Protein AF-A0A011VVA7-F1 (afdb_monomer_lite)

Radius of gyration: 18.55 Å; ch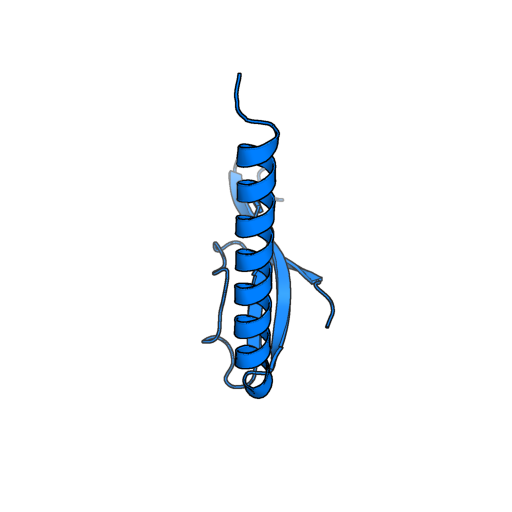ains: 1; bounding box: 47×20×55 Å

Sequence (88 aa):
MTWYKSSSMTKPKTIDDTISKKWVYVRRNIVEYEQGNEFNSDIKEKFYSFEEIKIPKDVYSIFEFEKSNSDRLNDIEETIVEMLYGGE

Foldseek 3Di:
DDWDKDKDLDQDDQWAPPVDPFKIKGKDPWDWDWDADPVGNVDTGIMIMIIIDIDTPVCVVVVVVVVVVVVVVVVVVVVVCCVVPVDD

Structure (mmCIF, N/CA/C/O backbone):
data_AF-A0A011VVA7-F1
#
_entry.id   AF-A0A011VVA7-F1
#
loop_
_atom_site.group_PDB
_atom_site.id
_atom_site.type_symbol
_atom_site.label_atom_id
_atom_site.label_alt_id
_atom_site.label_comp_id
_atom_site.label_asym_id
_atom_site.label_entity_id
_atom_site.label_seq_id
_atom_site.pdbx_PDB_ins_code
_atom_site.Cartn_x
_atom_site.Cartn_y
_atom_site.Cartn_z
_atom_site.occupancy
_atom_site.B_iso_or_equiv
_atom_site.auth_seq_id
_atom_site.auth_comp_id
_atom_site.auth_asym_id
_atom_site.auth_atom_id
_atom_site.pdbx_PDB_model_num
ATOM 1 N N . MET A 1 1 ? -8.871 -11.070 4.689 1.00 63.00 1 MET A N 1
ATOM 2 C CA . MET A 1 1 ? -8.612 -10.144 3.563 1.00 63.00 1 MET A CA 1
ATOM 3 C C . MET A 1 1 ? -7.307 -10.583 2.919 1.00 63.00 1 MET A C 1
ATOM 5 O O . MET A 1 1 ? -6.404 -10.942 3.662 1.00 63.00 1 MET A O 1
ATOM 9 N N . THR A 1 2 ? -7.218 -10.618 1.590 1.00 81.44 2 THR A N 1
ATOM 10 C CA . THR A 1 2 ? -6.045 -11.167 0.886 1.00 81.44 2 THR A CA 1
ATOM 11 C C . THR A 1 2 ? -5.335 -10.056 0.128 1.00 81.44 2 THR A C 1
ATOM 13 O O . THR A 1 2 ? -5.992 -9.279 -0.565 1.00 81.44 2 THR A O 1
ATOM 16 N N . TRP A 1 3 ? -4.013 -9.988 0.274 1.00 88.06 3 TRP A N 1
ATOM 17 C CA . TRP A 1 3 ? -3.156 -9.118 -0.526 1.00 88.06 3 TRP A CA 1
ATOM 18 C C . TRP A 1 3 ? -3.128 -9.609 -1.972 1.00 88.06 3 TRP A C 1
ATOM 20 O O . TRP A 1 3 ? -2.975 -10.805 -2.216 1.00 88.06 3 TRP A O 1
ATOM 30 N N . TYR A 1 4 ? -3.271 -8.700 -2.930 1.00 90.81 4 TYR A N 1
ATOM 31 C CA . TYR A 1 4 ? -3.159 -9.007 -4.352 1.00 90.81 4 TYR A CA 1
ATOM 32 C C . TYR A 1 4 ? -2.068 -8.162 -4.996 1.00 90.81 4 TYR A C 1
ATOM 34 O O . TYR A 1 4 ? -1.822 -7.028 -4.597 1.00 90.81 4 TYR A O 1
ATOM 42 N N . LYS A 1 5 ? -1.395 -8.724 -6.001 1.00 92.25 5 LYS A N 1
ATOM 43 C CA . LYS A 1 5 ? -0.368 -8.001 -6.754 1.00 92.25 5 LYS A CA 1
ATOM 44 C C . LYS A 1 5 ? -1.023 -7.026 -7.727 1.00 92.25 5 LYS A C 1
ATOM 46 O O . LYS A 1 5 ? -2.044 -7.335 -8.339 1.00 92.25 5 LYS A O 1
ATOM 51 N N . SER A 1 6 ? -0.437 -5.848 -7.865 1.00 92.88 6 SER A N 1
ATOM 52 C CA . SER A 1 6 ? -0.862 -4.814 -8.803 1.00 92.88 6 SER A CA 1
ATOM 53 C C . SER A 1 6 ? 0.334 -4.016 -9.296 1.00 92.88 6 SER A C 1
ATOM 55 O O . SER A 1 6 ? 1.401 -4.017 -8.681 1.00 92.88 6 SER A O 1
ATOM 57 N N . SER A 1 7 ? 0.148 -3.355 -10.433 1.00 92.12 7 SER A N 1
ATOM 58 C CA . SER A 1 7 ? 1.170 -2.529 -11.059 1.00 92.12 7 SER A CA 1
ATOM 59 C C . SER A 1 7 ? 0.601 -1.196 -11.526 1.00 92.12 7 SER A C 1
ATOM 61 O O . SER A 1 7 ? -0.555 -1.120 -11.934 1.00 92.12 7 SER A O 1
ATOM 63 N N . SER A 1 8 ? 1.416 -0.144 -11.480 1.00 91.12 8 SER A N 1
ATOM 64 C CA . SER A 1 8 ? 1.038 1.202 -11.919 1.00 91.12 8 SER A CA 1
ATOM 65 C C . SER A 1 8 ? 2.225 1.925 -12.547 1.00 91.12 8 SER A C 1
ATOM 67 O O . SER A 1 8 ? 3.359 1.736 -12.115 1.00 91.12 8 SER A O 1
ATOM 69 N N . MET A 1 9 ? 1.964 2.788 -13.529 1.00 90.12 9 MET A N 1
ATOM 70 C CA . MET A 1 9 ? 2.966 3.707 -14.099 1.00 90.12 9 MET A CA 1
ATOM 71 C C . MET A 1 9 ? 3.253 4.898 -13.172 1.00 90.12 9 MET A C 1
ATOM 73 O O . MET A 1 9 ? 4.260 5.582 -13.302 1.00 90.12 9 MET A O 1
ATOM 77 N N . THR A 1 10 ? 2.358 5.170 -12.220 1.00 88.94 10 THR A N 1
ATOM 78 C CA . THR A 1 10 ? 2.536 6.230 -11.221 1.00 88.94 10 THR A CA 1
ATOM 79 C C . THR A 1 10 ? 2.887 5.618 -9.879 1.00 88.94 10 THR A C 1
ATOM 81 O O . THR A 1 10 ? 2.238 4.657 -9.455 1.00 88.94 10 THR A O 1
ATOM 84 N N . LYS A 1 11 ? 3.869 6.210 -9.188 1.00 89.75 11 LYS A N 1
ATOM 85 C CA . LYS A 1 11 ? 4.272 5.779 -7.849 1.00 89.75 11 LYS A CA 1
ATOM 86 C C . LYS A 1 11 ? 3.060 5.807 -6.909 1.00 89.75 11 LYS A C 1
ATOM 88 O O . LYS A 1 11 ? 2.525 6.887 -6.646 1.00 89.75 11 LYS A O 1
ATOM 93 N N . PRO A 1 12 ?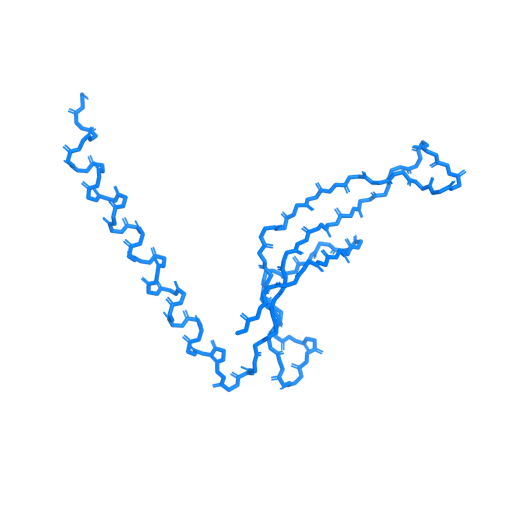 2.609 4.649 -6.406 1.00 89.31 12 PRO A N 1
ATOM 94 C CA . PRO A 1 12 ? 1.426 4.599 -5.570 1.00 89.31 12 PRO A CA 1
ATOM 95 C C . PRO A 1 12 ? 1.739 5.102 -4.159 1.00 89.31 12 PRO A C 1
ATOM 97 O O . PRO A 1 12 ? 2.854 4.951 -3.654 1.00 89.31 12 PRO A O 1
ATOM 100 N N . LYS A 1 13 ? 0.727 5.658 -3.489 1.00 90.38 13 LYS A N 1
ATOM 101 C CA . LYS A 1 13 ? 0.803 5.935 -2.051 1.00 90.38 13 LYS A CA 1
ATOM 102 C C . LYS A 1 13 ? 0.645 4.638 -1.267 1.00 90.38 13 LYS A C 1
ATOM 104 O O . LYS A 1 13 ? -0.206 3.820 -1.615 1.00 90.38 13 LYS A O 1
ATOM 109 N N . THR A 1 14 ? 1.407 4.494 -0.187 1.00 90.06 14 THR A N 1
ATOM 110 C CA . THR A 1 14 ? 1.322 3.356 0.746 1.00 90.06 14 THR A CA 1
ATOM 111 C C . THR A 1 14 ? -0.076 3.205 1.344 1.00 90.06 14 THR A C 1
ATOM 113 O O . THR A 1 14 ? -0.539 2.095 1.573 1.00 90.06 14 THR A O 1
ATOM 116 N N . ILE A 1 15 ? -0.765 4.319 1.584 1.00 91.00 15 ILE A N 1
ATOM 117 C CA . ILE A 1 15 ? -2.139 4.350 2.079 1.00 91.00 15 ILE A CA 1
ATOM 118 C C . ILE A 1 15 ? -2.900 5.340 1.208 1.00 91.00 15 ILE A C 1
ATOM 120 O O . ILE A 1 15 ? -2.433 6.458 0.977 1.00 91.00 15 ILE A O 1
ATOM 124 N N . ASP A 1 16 ? -4.047 4.909 0.702 1.00 90.00 16 ASP A N 1
ATOM 125 C CA . ASP A 1 16 ? -4.908 5.723 -0.139 1.00 90.00 16 ASP A CA 1
ATOM 126 C C . ASP A 1 16 ? -6.364 5.573 0.287 1.00 90.00 16 ASP A C 1
ATOM 128 O O . ASP A 1 16 ? -7.036 4.578 0.004 1.00 90.00 16 ASP A O 1
ATOM 132 N N . ASP A 1 17 ? -6.834 6.570 1.027 1.00 89.06 17 ASP A N 1
ATOM 133 C CA . ASP A 1 17 ? -8.205 6.665 1.507 1.00 89.06 17 ASP A CA 1
ATOM 134 C C . ASP A 1 17 ? -9.061 7.604 0.638 1.00 89.06 17 ASP A C 1
ATOM 136 O O . ASP A 1 17 ? -10.262 7.744 0.885 1.00 89.06 17 ASP A O 1
ATOM 140 N N . THR A 1 18 ? -8.485 8.250 -0.380 1.00 88.31 18 THR A N 1
ATOM 141 C CA . THR A 1 18 ? -9.170 9.303 -1.144 1.00 88.31 18 THR A CA 1
ATOM 142 C C . THR A 1 18 ? -9.864 8.766 -2.390 1.00 88.31 18 THR A C 1
ATOM 144 O O . THR A 1 18 ? -10.910 9.289 -2.778 1.00 88.31 18 THR A O 1
ATOM 147 N N . ILE A 1 19 ? -9.346 7.690 -2.992 1.00 86.31 19 ILE A N 1
ATOM 148 C CA . ILE A 1 19 ? -9.904 7.106 -4.222 1.00 86.31 19 ILE A CA 1
ATOM 149 C C . ILE A 1 19 ? -11.290 6.474 -4.049 1.00 86.31 19 ILE A C 1
ATOM 151 O O . ILE A 1 19 ? -12.016 6.299 -5.028 1.00 86.31 19 ILE A O 1
ATOM 155 N N . SER A 1 20 ? -11.695 6.132 -2.823 1.00 89.25 20 SER A N 1
ATOM 156 C CA . SER A 1 20 ? -13.018 5.567 -2.566 1.00 89.25 20 SER A CA 1
ATOM 157 C C . SER A 1 20 ? -13.635 6.081 -1.274 1.00 89.25 20 SER A C 1
ATOM 159 O O . SER A 1 20 ? -13.000 6.165 -0.229 1.00 89.25 20 SER A O 1
ATOM 161 N N . LYS A 1 21 ? -14.944 6.345 -1.316 1.00 89.12 21 LYS A N 1
ATOM 162 C CA . LYS A 1 21 ? -15.715 6.725 -0.123 1.00 89.12 21 LYS A CA 1
ATOM 163 C C . LYS A 1 21 ? -15.913 5.568 0.860 1.00 89.12 21 LYS A C 1
ATOM 165 O O . LYS A 1 21 ? -16.233 5.824 2.011 1.00 89.12 21 LYS A O 1
ATOM 170 N N . LYS A 1 22 ? -15.761 4.316 0.411 1.00 90.44 22 LYS A N 1
ATOM 171 C CA . LYS A 1 22 ? -16.055 3.109 1.208 1.00 90.44 22 LYS A CA 1
ATOM 172 C C . LYS A 1 22 ? -14.813 2.314 1.603 1.00 90.44 22 LYS A C 1
ATOM 174 O O . LYS A 1 22 ? -14.861 1.567 2.575 1.00 90.44 22 LYS A O 1
ATOM 179 N N . TRP A 1 23 ? -13.724 2.460 0.856 1.00 91.38 23 TRP A N 1
ATOM 180 C CA . TRP A 1 23 ? -12.538 1.619 0.984 1.00 91.38 23 TRP A CA 1
ATOM 181 C C . TRP A 1 23 ? -11.288 2.472 1.166 1.00 91.38 23 TRP A C 1
ATOM 183 O O . TRP A 1 23 ? -11.153 3.512 0.525 1.00 91.38 23 TRP A O 1
ATOM 193 N N . VAL A 1 24 ? -10.382 1.997 2.012 1.00 91.56 24 VAL A N 1
ATOM 194 C CA . VAL A 1 24 ? -8.984 2.415 2.070 1.00 91.56 24 VAL A CA 1
ATOM 195 C C . VAL A 1 24 ? -8.153 1.339 1.399 1.00 91.56 24 VAL A C 1
ATOM 197 O O . VAL A 1 24 ? -8.334 0.146 1.654 1.00 91.56 24 VAL A O 1
ATOM 200 N N . TYR A 1 25 ? -7.251 1.765 0.530 1.00 91.31 25 TYR A N 1
ATOM 201 C CA . TYR A 1 25 ? -6.325 0.887 -0.157 1.00 91.31 25 TYR A CA 1
ATOM 202 C C . TYR A 1 25 ? -4.975 1.001 0.526 1.00 91.31 25 TYR A C 1
ATOM 204 O O . TYR A 1 25 ? -4.364 2.069 0.548 1.00 91.31 25 TYR A O 1
ATOM 212 N N . VAL A 1 26 ? -4.525 -0.104 1.107 1.00 91.06 26 VAL A N 1
ATOM 213 C CA . VAL A 1 26 ? -3.210 -0.190 1.737 1.00 91.06 26 VAL A CA 1
ATOM 214 C C . VAL A 1 26 ? -2.307 -0.965 0.798 1.00 91.06 26 VAL A C 1
ATOM 216 O O . VAL A 1 26 ? -2.680 -2.026 0.299 1.00 91.06 26 VAL A O 1
ATOM 219 N N . ARG A 1 27 ? -1.125 -0.418 0.536 1.00 92.94 27 ARG A N 1
ATOM 220 C CA . ARG A 1 27 ? -0.136 -0.967 -0.384 1.00 92.94 27 ARG A CA 1
ATOM 221 C C . ARG A 1 27 ? 1.174 -1.201 0.344 1.00 92.94 27 ARG A C 1
ATOM 223 O O . ARG A 1 27 ? 1.586 -0.382 1.160 1.00 92.94 27 ARG A O 1
ATOM 230 N N . ARG A 1 28 ? 1.839 -2.307 0.033 1.00 90.06 28 ARG A N 1
ATOM 231 C CA . ARG A 1 28 ? 3.147 -2.673 0.590 1.00 90.06 28 ARG A CA 1
ATOM 232 C C . ARG A 1 28 ? 4.052 -3.245 -0.494 1.00 90.06 28 ARG A C 1
ATOM 234 O O . ARG A 1 28 ? 3.583 -3.547 -1.592 1.00 90.06 28 ARG A O 1
ATOM 241 N N . ASN A 1 29 ? 5.334 -3.407 -0.164 1.00 91.50 29 ASN A N 1
ATOM 242 C CA . ASN A 1 29 ? 6.337 -3.976 -1.067 1.00 91.50 29 ASN A CA 1
ATOM 243 C C . ASN A 1 29 ? 6.343 -3.276 -2.438 1.00 91.50 29 ASN A C 1
ATOM 245 O O . ASN A 1 29 ? 6.282 -3.923 -3.480 1.00 91.50 29 ASN A O 1
ATOM 249 N N . ILE A 1 30 ? 6.352 -1.937 -2.420 1.00 91.75 30 ILE A N 1
ATOM 250 C CA . ILE A 1 30 ? 6.369 -1.113 -3.631 1.00 91.75 30 ILE A CA 1
ATOM 251 C C . ILE A 1 30 ? 7.779 -1.162 -4.224 1.00 91.75 30 ILE A C 1
ATOM 253 O O . ILE A 1 30 ? 8.716 -0.611 -3.651 1.00 91.75 30 ILE A O 1
ATOM 257 N N . VAL A 1 31 ? 7.909 -1.803 -5.379 1.00 92.38 31 VAL A N 1
ATOM 258 C CA . VAL A 1 31 ? 9.161 -1.980 -6.117 1.00 92.38 31 VAL A CA 1
ATOM 259 C C . VAL A 1 31 ? 9.075 -1.217 -7.435 1.00 92.38 31 VAL A C 1
ATOM 261 O O . VAL A 1 31 ? 8.147 -1.434 -8.212 1.00 92.38 31 VAL A O 1
ATOM 264 N N . GLU A 1 32 ? 10.036 -0.328 -7.685 1.00 93.44 32 GLU A N 1
ATOM 265 C CA . GLU A 1 32 ? 10.219 0.327 -8.987 1.00 93.44 32 GLU A CA 1
ATOM 266 C C . GLU A 1 32 ? 10.932 -0.634 -9.945 1.00 93.44 32 GLU A C 1
ATOM 268 O O . GLU A 1 32 ? 11.926 -1.258 -9.575 1.00 93.44 32 GLU A O 1
ATOM 273 N N . TYR A 1 33 ? 10.434 -0.748 -11.173 1.00 90.81 33 TYR A N 1
ATOM 274 C CA . TYR A 1 33 ? 11.089 -1.476 -12.251 1.00 90.81 33 TYR A CA 1
ATOM 275 C C . TYR A 1 33 ? 10.930 -0.728 -13.573 1.00 90.81 33 TYR A C 1
ATOM 277 O O . TYR A 1 33 ? 9.953 -0.015 -13.799 1.00 90.81 33 TYR A O 1
ATOM 285 N N . GLU A 1 34 ? 11.910 -0.887 -14.452 1.00 91.00 34 GLU A N 1
ATOM 286 C CA . GLU A 1 34 ? 11.849 -0.370 -15.814 1.00 91.00 34 GLU A CA 1
ATOM 287 C C . GLU A 1 34 ? 11.339 -1.477 -16.737 1.00 91.00 34 GLU A C 1
ATOM 289 O O . GLU A 1 34 ? 11.833 -2.606 -16.687 1.00 91.00 34 GLU A O 1
ATOM 294 N N . GLN A 1 35 ? 10.367 -1.165 -17.588 1.00 84.44 35 GLN A N 1
ATOM 295 C CA . GLN A 1 35 ? 9.898 -2.067 -18.634 1.00 84.44 35 GLN A CA 1
ATOM 296 C C . GLN A 1 35 ? 10.117 -1.403 -19.992 1.00 84.44 35 GLN A C 1
ATOM 298 O O . GLN A 1 35 ? 9.802 -0.227 -20.173 1.00 84.44 35 GLN A O 1
ATOM 303 N N . GLY A 1 36 ? 10.706 -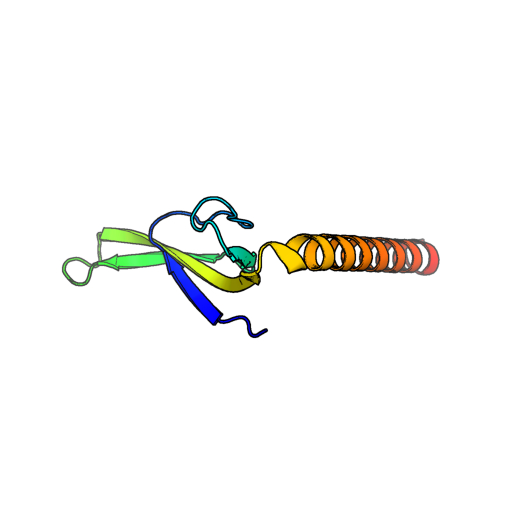2.148 -20.929 1.00 81.94 36 GLY A N 1
ATOM 304 C CA . GLY A 1 36 ? 10.858 -1.693 -22.308 1.00 81.94 36 GLY A CA 1
ATOM 305 C C . GLY A 1 36 ? 9.498 -1.616 -22.996 1.00 81.94 36 GLY A C 1
ATOM 306 O O . GLY A 1 36 ? 8.647 -2.481 -22.778 1.00 81.94 36 GLY A O 1
ATOM 307 N N . ASN A 1 37 ? 9.297 -0.594 -23.820 1.00 79.19 37 ASN A N 1
ATOM 308 C CA . ASN A 1 37 ? 8.079 -0.468 -24.608 1.00 79.19 37 ASN A CA 1
ATOM 309 C C . ASN A 1 37 ? 8.018 -1.579 -25.680 1.00 79.19 37 ASN A C 1
ATOM 311 O O . ASN A 1 37 ? 9.034 -1.896 -26.304 1.00 79.19 37 ASN A O 1
ATOM 315 N N . GLU A 1 38 ? 6.829 -2.146 -25.920 1.00 77.81 38 GLU A N 1
ATOM 316 C CA . GLU A 1 38 ? 6.585 -3.179 -26.947 1.00 77.81 38 GLU A CA 1
ATOM 317 C C . GLU A 1 38 ? 7.077 -2.747 -28.339 1.00 77.81 38 GLU A C 1
ATOM 319 O O . GLU A 1 38 ? 7.555 -3.570 -29.118 1.00 77.81 38 GLU A O 1
ATOM 324 N N . PHE A 1 39 ? 7.012 -1.446 -28.633 1.00 79.12 39 PHE A N 1
ATOM 325 C CA . PHE A 1 39 ? 7.395 -0.886 -29.927 1.00 79.12 39 PHE A CA 1
ATOM 326 C C . PHE A 1 39 ? 8.865 -0.466 -30.009 1.00 79.12 39 PHE A C 1
ATOM 328 O O . PHE A 1 39 ? 9.400 -0.342 -31.111 1.00 79.12 39 PHE A O 1
ATOM 335 N N . ASN A 1 40 ? 9.518 -0.208 -28.873 1.00 73.69 40 ASN A N 1
ATOM 336 C CA . ASN A 1 40 ? 10.901 0.256 -28.845 1.00 73.69 40 ASN A CA 1
ATOM 337 C C . ASN A 1 40 ? 11.576 -0.090 -27.509 1.00 73.69 40 ASN A C 1
ATOM 339 O O . ASN A 1 40 ? 11.333 0.559 -26.492 1.00 73.69 40 ASN A O 1
ATOM 343 N N . SER A 1 41 ? 12.460 -1.091 -27.528 1.00 72.00 41 SER A N 1
ATOM 344 C CA . SER A 1 41 ? 13.187 -1.552 -26.336 1.00 72.00 41 SER A CA 1
ATOM 345 C C . SER A 1 41 ? 14.175 -0.525 -25.768 1.00 72.00 41 SER A C 1
ATOM 347 O O . SER A 1 41 ? 14.558 -0.649 -24.606 1.00 72.00 41 SER A O 1
ATOM 349 N N . ASP A 1 42 ? 14.560 0.499 -26.536 1.00 80.94 42 ASP A N 1
ATOM 350 C CA . ASP A 1 42 ? 15.401 1.598 -26.047 1.00 80.94 42 ASP A CA 1
ATOM 351 C C . ASP A 1 42 ? 14.622 2.589 -25.164 1.00 80.94 42 ASP A C 1
ATOM 353 O O . ASP A 1 42 ? 15.217 3.338 -24.386 1.00 80.94 42 ASP A O 1
ATOM 357 N N . ILE A 1 43 ? 13.286 2.583 -25.240 1.00 77.62 43 ILE A N 1
ATOM 358 C CA . ILE A 1 43 ? 12.429 3.398 -24.379 1.00 77.62 43 ILE A CA 1
ATOM 359 C C . ILE A 1 43 ? 12.063 2.572 -23.149 1.00 77.62 43 ILE A C 1
ATOM 361 O O . ILE A 1 43 ? 11.234 1.663 -23.203 1.00 77.62 43 ILE A O 1
ATOM 365 N N . LYS A 1 44 ? 12.688 2.917 -22.023 1.00 83.12 44 LYS A N 1
ATOM 366 C CA . LYS A 1 44 ? 12.371 2.359 -20.712 1.00 83.12 44 LYS A CA 1
ATOM 367 C C . LYS A 1 44 ? 11.309 3.202 -20.021 1.00 83.12 44 LYS A C 1
ATOM 369 O O . LYS A 1 44 ? 11.547 4.360 -19.681 1.00 83.12 44 LYS A O 1
ATOM 374 N N . GLU A 1 45 ? 10.151 2.608 -19.780 1.00 87.38 45 GLU A N 1
ATOM 375 C CA . GLU A 1 45 ? 9.084 3.221 -18.999 1.00 87.38 45 GLU A CA 1
ATOM 376 C C . GLU A 1 45 ? 9.152 2.734 -17.551 1.00 87.38 45 GLU A C 1
ATOM 378 O O . GLU A 1 45 ? 9.443 1.568 -17.272 1.00 87.38 45 GLU A O 1
ATOM 383 N N . LYS A 1 46 ? 8.915 3.649 -16.609 1.00 90.88 46 LYS A N 1
ATOM 384 C CA . LYS A 1 46 ? 8.935 3.331 -15.182 1.00 90.88 46 LYS A CA 1
ATOM 385 C C . LYS A 1 46 ? 7.598 2.757 -14.745 1.00 90.88 46 LYS A C 1
ATOM 387 O O . LYS A 1 46 ? 6.552 3.374 -14.936 1.00 90.88 46 LYS A O 1
ATOM 392 N N . PHE A 1 47 ? 7.663 1.621 -14.072 1.00 92.50 47 PHE A N 1
ATOM 393 C CA . PHE A 1 47 ? 6.526 0.960 -13.462 1.00 92.50 47 PHE A CA 1
ATOM 394 C C . PHE A 1 47 ? 6.805 0.664 -11.994 1.00 92.50 47 PHE A C 1
ATOM 396 O O . PHE A 1 47 ? 7.941 0.546 -11.541 1.00 92.50 47 PHE A O 1
ATOM 403 N N . TYR A 1 48 ? 5.726 0.523 -11.240 1.00 93.62 48 TYR A N 1
ATOM 404 C CA . TYR A 1 48 ? 5.749 0.173 -9.833 1.00 93.62 48 TYR A CA 1
ATOM 405 C C . TYR A 1 48 ? 4.930 -1.089 -9.648 1.00 93.62 48 TYR A C 1
ATOM 407 O O . TYR A 1 48 ? 3.751 -1.096 -9.989 1.00 93.62 48 TYR A O 1
ATOM 415 N N . SER A 1 49 ? 5.539 -2.144 -9.115 1.00 93.81 49 SER A N 1
ATOM 416 C CA . SER A 1 49 ? 4.844 -3.353 -8.669 1.00 93.81 49 SER A CA 1
ATOM 417 C C . SER A 1 49 ? 4.632 -3.263 -7.167 1.00 93.81 49 SER A C 1
ATOM 419 O O . SER A 1 49 ? 5.520 -2.821 -6.447 1.00 93.81 49 SER A O 1
ATOM 421 N N . PHE A 1 50 ? 3.470 -3.676 -6.682 1.00 94.12 50 PHE A N 1
ATOM 422 C CA . PHE A 1 50 ? 3.141 -3.635 -5.261 1.00 94.12 50 PHE A CA 1
ATOM 423 C C . PHE A 1 50 ? 2.089 -4.680 -4.909 1.00 94.12 50 PHE A C 1
ATOM 425 O O . PHE A 1 50 ? 1.369 -5.192 -5.767 1.00 94.12 50 PHE A O 1
ATOM 432 N N . GLU A 1 51 ? 1.994 -4.991 -3.624 1.00 93.62 51 GLU A N 1
ATOM 433 C CA . GLU A 1 51 ? 0.852 -5.707 -3.073 1.00 93.62 51 GLU A CA 1
ATOM 434 C C . GLU A 1 51 ? -0.159 -4.697 -2.539 1.00 93.62 51 GLU A C 1
ATOM 436 O O . GLU A 1 51 ? 0.217 -3.748 -1.856 1.00 93.62 51 GLU A O 1
ATOM 441 N N . GLU A 1 52 ? -1.439 -4.907 -2.820 1.00 93.00 52 GLU A N 1
ATOM 442 C CA . GLU A 1 52 ? -2.541 -4.064 -2.375 1.00 93.00 52 GLU A CA 1
ATOM 443 C C . GLU A 1 52 ? -3.583 -4.897 -1.624 1.00 93.00 52 GLU A C 1
ATOM 445 O O . GLU A 1 52 ? -3.825 -6.067 -1.928 1.00 93.00 52 GLU A O 1
ATOM 450 N N . ILE A 1 53 ? -4.209 -4.286 -0.626 1.00 91.88 53 ILE A N 1
ATOM 451 C CA . ILE A 1 53 ? -5.378 -4.812 0.061 1.00 91.88 53 ILE A CA 1
ATOM 452 C C . ILE A 1 53 ? -6.421 -3.703 0.167 1.00 91.88 53 ILE A C 1
ATOM 454 O O . ILE A 1 53 ? -6.102 -2.544 0.437 1.00 91.88 53 ILE A O 1
ATOM 458 N N . LYS A 1 54 ? -7.687 -4.066 -0.038 1.00 92.00 54 LYS A N 1
ATOM 459 C CA . LYS A 1 54 ? -8.824 -3.166 0.167 1.00 92.00 54 LYS A CA 1
ATOM 460 C C . LYS A 1 54 ? -9.423 -3.406 1.545 1.00 92.00 54 LYS A C 1
ATOM 462 O O . LYS A 1 54 ? -9.791 -4.534 1.879 1.00 92.00 54 LYS A O 1
ATOM 467 N N . ILE A 1 55 ? -9.541 -2.343 2.325 1.00 89.69 55 ILE A N 1
ATOM 468 C CA . ILE A 1 55 ? -10.044 -2.380 3.695 1.00 89.69 55 ILE A CA 1
ATOM 469 C C . ILE A 1 55 ? -11.258 -1.449 3.773 1.00 89.69 55 ILE A C 1
ATOM 471 O O . ILE A 1 55 ? -11.160 -0.302 3.344 1.00 89.69 55 ILE A O 1
ATOM 475 N N . PRO A 1 56 ? -12.425 -1.904 4.256 1.00 91.88 56 PRO A N 1
ATOM 476 C CA . PRO A 1 56 ? -13.553 -1.008 4.495 1.00 91.88 56 PRO A CA 1
ATOM 477 C C . PRO A 1 56 ? -13.159 0.102 5.478 1.00 91.88 56 PRO A C 1
ATOM 479 O O . PRO A 1 56 ? -12.504 -0.182 6.480 1.00 91.88 56 PRO A O 1
ATOM 482 N N . LYS A 1 57 ? -13.577 1.349 5.234 1.00 88.94 57 LYS A N 1
ATOM 483 C CA . LYS A 1 57 ? -13.234 2.485 6.115 1.00 88.94 57 LYS A CA 1
ATOM 484 C C . LYS A 1 57 ? -13.655 2.258 7.570 1.00 88.94 57 LYS A C 1
ATOM 486 O O . LYS A 1 57 ? -12.877 2.563 8.465 1.00 88.94 57 LYS A O 1
ATOM 491 N N . ASP A 1 58 ? -14.811 1.637 7.795 1.00 87.56 58 ASP A N 1
ATOM 492 C CA . ASP A 1 58 ? -15.318 1.296 9.131 1.00 87.56 58 ASP A CA 1
ATOM 493 C C . ASP A 1 58 ? -14.380 0.392 9.946 1.00 87.56 58 ASP A C 1
ATOM 495 O O . ASP A 1 58 ? -14.383 0.447 11.172 1.00 87.56 58 ASP A O 1
ATOM 499 N N . VAL A 1 59 ? -13.563 -0.435 9.286 1.00 86.31 59 VAL A N 1
ATOM 500 C CA . VAL A 1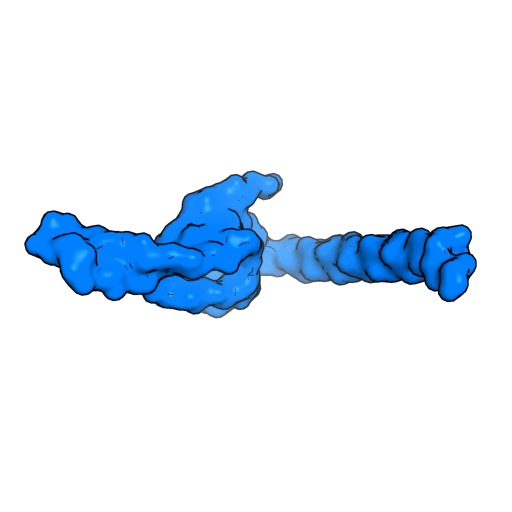 59 ? -12.615 -1.343 9.959 1.00 86.31 59 VAL A CA 1
ATOM 501 C C . VAL A 1 59 ? -11.160 -0.910 9.790 1.00 86.31 59 VAL A C 1
ATOM 503 O O . VAL A 1 59 ? -10.264 -1.511 10.378 1.00 86.31 59 VAL A O 1
ATOM 506 N N . TYR A 1 60 ? -10.903 0.140 9.010 1.00 84.81 60 TYR A N 1
ATOM 507 C CA . TYR A 1 60 ? -9.555 0.639 8.762 1.00 84.81 60 TYR A CA 1
ATOM 508 C C . TYR A 1 60 ? -8.903 1.199 10.034 1.00 84.81 60 TYR A C 1
ATOM 510 O O . TYR A 1 60 ? -7.726 0.947 10.265 1.00 84.81 60 TYR A O 1
ATOM 518 N N . SER A 1 61 ? -9.668 1.846 10.921 1.00 81.69 61 SER A N 1
ATOM 519 C CA . SER A 1 61 ? -9.149 2.300 12.221 1.00 81.69 61 SER A CA 1
ATOM 520 C C . SER A 1 61 ? -8.661 1.146 13.104 1.00 81.69 61 SER A C 1
ATOM 522 O O . SER A 1 61 ? -7.670 1.295 13.812 1.00 81.69 61 SER A O 1
ATOM 524 N N . ILE A 1 62 ? -9.317 -0.019 13.033 1.00 83.00 62 ILE A N 1
ATOM 525 C CA . ILE A 1 62 ? -8.879 -1.233 13.741 1.00 83.00 62 ILE A CA 1
ATOM 526 C C . ILE A 1 62 ? -7.584 -1.752 13.111 1.00 83.00 62 ILE A C 1
ATOM 528 O O . ILE A 1 62 ? -6.643 -2.093 13.817 1.00 83.00 62 ILE A O 1
ATOM 532 N N . PHE A 1 63 ? -7.508 -1.760 11.779 1.00 80.75 63 PHE A N 1
ATOM 533 C CA . PHE A 1 63 ? -6.299 -2.155 11.061 1.00 80.75 63 PHE A CA 1
ATOM 534 C C . PHE A 1 63 ? -5.096 -1.253 11.383 1.00 80.75 63 PHE A C 1
ATOM 536 O O . PHE A 1 63 ? -4.000 -1.767 11.592 1.00 80.75 63 PHE A O 1
ATOM 543 N N . GLU A 1 64 ? -5.279 0.070 11.453 1.00 80.00 64 GLU A N 1
ATOM 544 C CA . GLU A 1 64 ? -4.216 1.001 11.863 1.00 80.00 64 GLU A CA 1
ATOM 545 C C . GLU A 1 64 ? -3.744 0.744 13.292 1.00 80.00 64 GLU A C 1
ATOM 547 O O . GLU A 1 64 ? -2.538 0.722 13.542 1.00 80.00 64 GLU A O 1
ATOM 552 N N . PHE A 1 65 ? -4.684 0.517 14.211 1.00 76.19 65 PHE A N 1
ATOM 553 C CA . PHE A 1 65 ? -4.370 0.229 15.604 1.00 76.19 65 PHE A CA 1
ATOM 554 C C . PHE A 1 65 ? -3.539 -1.053 15.739 1.00 76.19 65 PHE A C 1
ATOM 556 O O . PHE A 1 65 ? -2.468 -1.030 16.342 1.00 76.19 65 PHE A O 1
ATOM 563 N N . GLU A 1 66 ? -3.980 -2.144 15.109 1.00 77.38 66 GLU A N 1
ATOM 564 C CA . GLU A 1 66 ? -3.274 -3.430 15.131 1.00 77.38 66 GLU A CA 1
ATOM 565 C C . GLU A 1 66 ? -1.899 -3.340 14.459 1.00 77.38 66 GLU A C 1
ATOM 567 O O . GLU A 1 66 ? -0.918 -3.874 14.977 1.00 77.38 66 GLU A O 1
ATOM 572 N N . LYS A 1 67 ? -1.794 -2.617 13.335 1.00 71.06 67 LYS A N 1
ATOM 573 C CA . LYS A 1 67 ? -0.516 -2.391 12.651 1.00 71.06 67 LYS A CA 1
ATOM 574 C C . LYS A 1 67 ? 0.460 -1.629 13.548 1.00 71.06 67 LYS A C 1
ATOM 576 O O . LYS A 1 67 ? 1.591 -2.065 13.711 1.00 71.06 67 LYS A O 1
ATOM 581 N N . SER A 1 68 ? 0.018 -0.527 14.157 1.00 71.38 68 SER A N 1
ATOM 582 C CA . SER A 1 68 ? 0.850 0.246 15.083 1.00 71.38 68 SER A CA 1
ATOM 583 C C . SER A 1 68 ? 1.305 -0.600 16.272 1.00 71.38 68 SER A C 1
ATOM 585 O O . SER A 1 68 ? 2.452 -0.490 16.696 1.00 71.38 68 SER A O 1
ATOM 587 N N . ASN A 1 69 ? 0.440 -1.478 16.780 1.00 68.94 69 ASN A N 1
ATOM 588 C CA . ASN A 1 69 ? 0.794 -2.381 17.868 1.00 68.94 69 ASN A CA 1
ATOM 589 C C . ASN A 1 69 ? 1.832 -3.429 17.430 1.00 68.94 69 ASN A C 1
ATOM 591 O O . ASN A 1 69 ? 2.773 -3.700 18.167 1.00 68.94 69 ASN A O 1
ATOM 595 N N . SER A 1 70 ? 1.709 -3.970 16.214 1.00 66.62 70 SER A N 1
ATOM 596 C CA . SER A 1 70 ? 2.682 -4.911 15.647 1.00 66.62 70 SER A CA 1
ATOM 597 C C . SER A 1 70 ? 4.043 -4.270 15.357 1.00 66.62 70 SER A C 1
ATOM 599 O O . SER A 1 70 ? 5.061 -4.912 15.596 1.00 66.62 70 SER A O 1
ATOM 601 N N . ASP A 1 71 ? 4.085 -3.033 14.854 1.00 68.31 71 ASP A N 1
ATOM 602 C CA . ASP A 1 71 ? 5.334 -2.274 14.673 1.00 68.31 71 ASP A CA 1
ATOM 603 C C . ASP A 1 71 ? 6.017 -2.035 16.033 1.00 68.31 71 ASP A C 1
ATOM 605 O O . ASP A 1 71 ? 7.207 -2.289 16.181 1.00 68.31 71 ASP A O 1
ATOM 609 N N . ARG A 1 72 ? 5.251 -1.645 17.063 1.00 64.31 72 ARG A N 1
ATOM 610 C CA . ARG A 1 72 ? 5.776 -1.444 18.427 1.00 64.31 72 ARG A CA 1
ATOM 611 C C . ARG A 1 72 ? 6.299 -2.727 19.067 1.00 64.31 72 ARG A C 1
ATOM 613 O O . ARG A 1 72 ? 7.259 -2.667 19.822 1.00 64.31 72 ARG A O 1
ATOM 620 N N . LEU A 1 73 ? 5.658 -3.865 18.810 1.00 60.53 73 LEU A N 1
ATOM 621 C CA . LEU A 1 73 ? 6.134 -5.157 19.304 1.00 60.53 73 LEU A CA 1
ATOM 622 C C . LEU A 1 73 ? 7.457 -5.553 18.637 1.00 60.53 73 LEU A C 1
ATOM 624 O O . LEU A 1 73 ? 8.365 -5.953 19.356 1.00 60.53 73 LEU A O 1
ATOM 628 N N . ASN A 1 74 ? 7.594 -5.371 17.317 1.00 64.31 74 ASN A N 1
ATOM 629 C CA . ASN A 1 74 ? 8.865 -5.620 16.622 1.00 64.31 74 ASN A CA 1
ATOM 630 C C . ASN A 1 74 ? 9.990 -4.714 17.148 1.00 64.31 74 ASN A C 1
ATOM 632 O O . ASN A 1 74 ? 11.067 -5.212 17.442 1.00 64.31 74 ASN A O 1
ATOM 636 N N . ASP A 1 75 ? 9.726 -3.418 17.342 1.00 66.06 75 ASP A N 1
ATOM 637 C CA . ASP A 1 75 ? 10.709 -2.456 17.868 1.00 66.06 75 ASP A CA 1
ATOM 638 C C . ASP A 1 75 ? 11.213 -2.845 19.277 1.00 66.06 75 ASP A C 1
ATOM 640 O O . ASP A 1 75 ? 12.407 -2.773 19.576 1.00 66.06 75 ASP A O 1
ATOM 644 N N . ILE A 1 76 ? 10.315 -3.355 20.132 1.00 68.44 76 ILE A N 1
ATOM 645 C CA . ILE A 1 76 ? 10.674 -3.892 21.453 1.00 68.44 76 ILE A CA 1
ATOM 646 C C . ILE A 1 76 ? 11.496 -5.182 21.326 1.00 68.44 76 ILE A C 1
ATOM 648 O O . ILE A 1 76 ? 12.460 -5.349 22.072 1.00 68.44 76 ILE A O 1
ATOM 652 N N . GLU A 1 77 ? 11.141 -6.096 20.417 1.00 67.06 77 GLU A N 1
ATOM 653 C CA . GLU A 1 77 ? 11.918 -7.322 20.191 1.00 67.06 77 GLU A CA 1
ATOM 654 C C . GLU A 1 77 ? 13.331 -7.015 19.679 1.00 67.06 77 GLU A C 1
ATOM 656 O O . GLU A 1 77 ? 14.291 -7.564 20.221 1.00 67.06 77 GLU A O 1
ATOM 661 N N . GLU A 1 78 ? 13.486 -6.097 18.719 1.00 70.81 78 GLU A N 1
ATOM 662 C CA . GLU A 1 78 ? 14.801 -5.653 18.235 1.00 70.81 78 GLU A CA 1
ATOM 663 C C . GLU A 1 78 ? 15.620 -5.008 19.362 1.00 70.81 78 GLU A C 1
ATOM 665 O O . GLU A 1 78 ? 16.767 -5.397 19.587 1.00 70.81 78 GLU A O 1
ATOM 670 N N . THR A 1 79 ? 15.004 -4.136 20.168 1.00 72.69 79 THR A N 1
ATOM 671 C CA . THR A 1 79 ? 15.662 -3.510 21.328 1.00 72.69 79 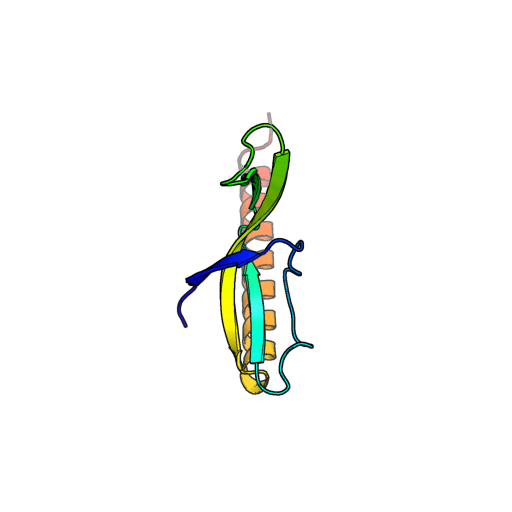THR A CA 1
ATOM 672 C C . THR A 1 79 ? 16.126 -4.551 22.358 1.00 72.69 79 THR A C 1
ATOM 674 O O . THR A 1 79 ? 17.223 -4.450 22.909 1.00 72.69 79 THR A O 1
ATOM 677 N N . ILE A 1 80 ? 15.315 -5.578 22.637 1.00 71.88 80 ILE A N 1
ATOM 678 C CA . ILE A 1 80 ? 15.685 -6.667 23.556 1.00 71.88 80 ILE A CA 1
ATOM 679 C C . ILE A 1 80 ? 16.845 -7.493 22.988 1.00 71.88 80 ILE A C 1
ATOM 681 O O . ILE A 1 80 ? 17.759 -7.840 23.737 1.00 71.88 80 ILE A O 1
ATOM 685 N N . VAL A 1 81 ? 16.838 -7.794 21.687 1.00 74.62 81 VAL A N 1
ATOM 686 C CA . VAL A 1 81 ? 17.930 -8.521 21.024 1.00 74.62 81 VAL A CA 1
ATOM 687 C C . VAL A 1 81 ? 19.232 -7.721 21.081 1.00 74.62 81 VAL A C 1
ATOM 689 O O . VAL A 1 81 ? 20.261 -8.283 21.457 1.00 74.62 81 VAL A O 1
ATOM 692 N N . GLU A 1 82 ? 19.197 -6.417 20.803 1.00 74.06 82 GLU A N 1
ATOM 693 C CA . GLU A 1 82 ? 20.368 -5.541 20.929 1.00 74.06 82 GLU A CA 1
ATOM 694 C C . GLU A 1 82 ? 20.887 -5.468 22.373 1.00 74.06 82 GLU A C 1
ATOM 696 O O . GLU A 1 82 ? 22.092 -5.559 22.599 1.00 74.06 82 GLU A O 1
ATOM 701 N N . MET A 1 83 ? 20.009 -5.385 23.378 1.00 69.62 83 MET A N 1
ATOM 702 C CA . MET A 1 83 ? 20.432 -5.367 24.787 1.00 69.62 83 MET A CA 1
ATOM 703 C C . MET A 1 83 ? 21.019 -6.701 25.273 1.00 69.62 83 MET A C 1
ATOM 705 O O . MET A 1 83 ? 21.866 -6.703 26.165 1.00 69.62 83 MET A O 1
ATOM 709 N N . LEU A 1 84 ? 20.561 -7.833 24.733 1.00 71.50 84 LEU A N 1
ATOM 710 C CA . LEU A 1 84 ? 21.018 -9.166 25.143 1.00 71.50 84 LEU A CA 1
ATOM 711 C C . LEU A 1 84 ? 22.266 -9.639 24.386 1.00 71.50 84 LEU A C 1
ATOM 713 O O . LEU A 1 84 ? 23.032 -10.429 24.937 1.00 71.50 84 LEU A O 1
ATOM 717 N N . TYR A 1 85 ? 22.467 -9.178 23.148 1.00 70.56 85 TYR A N 1
ATOM 718 C CA . TYR A 1 85 ? 23.492 -9.710 22.241 1.00 70.56 85 TYR A CA 1
ATOM 719 C C . TYR A 1 85 ? 24.360 -8.646 21.548 1.00 70.56 85 TYR A C 1
ATOM 721 O O . TYR A 1 85 ? 25.324 -9.014 20.888 1.00 70.56 85 TYR A O 1
ATOM 729 N N . GLY A 1 86 ? 24.059 -7.351 21.684 1.00 59.09 86 GLY A N 1
ATOM 730 C CA . GLY A 1 86 ? 24.767 -6.250 21.010 1.00 59.09 86 GLY A CA 1
ATOM 731 C C . GLY A 1 86 ? 25.926 -5.626 21.797 1.00 59.09 86 GLY A C 1
ATOM 732 O O . GLY A 1 86 ? 26.404 -4.557 21.426 1.00 59.09 86 GLY A O 1
ATOM 733 N N . GLY A 1 87 ? 26.365 -6.248 22.894 1.00 57.19 87 GLY A N 1
ATOM 734 C CA . GLY A 1 87 ? 27.526 -5.809 23.671 1.00 57.19 87 GLY A CA 1
ATOM 735 C C . GLY A 1 87 ? 28.785 -6.601 23.324 1.00 57.19 87 GLY A C 1
ATOM 736 O O . GLY A 1 87 ? 29.117 -7.535 24.052 1.00 57.19 87 GLY A O 1
ATOM 737 N N . GLU A 1 88 ? 29.475 -6.218 22.248 1.00 51.53 88 GLU A N 1
ATOM 738 C CA . GLU A 1 88 ? 30.898 -6.537 22.013 1.00 51.53 88 GLU A CA 1
ATOM 739 C C . GLU A 1 88 ? 31.773 -5.298 22.242 1.00 51.53 88 GLU A C 1
ATOM 741 O O . GLU A 1 88 ? 31.395 -4.200 21.767 1.00 51.53 88 GLU A O 1
#

pLDDT: mean 82.32, std 10.61, range [51.53, 94.12]

Organism: NCBI:txid1341156

Secondary structure (DSSP, 8-st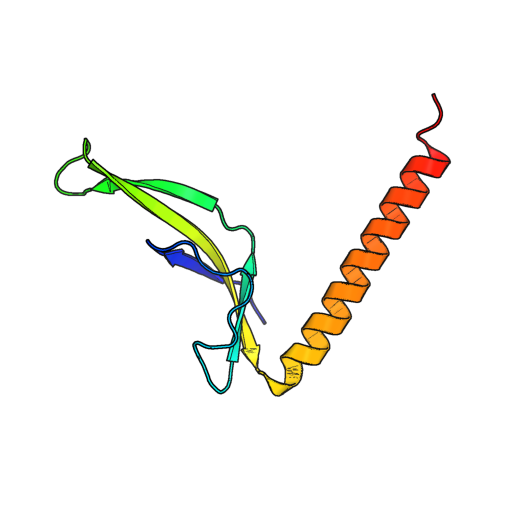ate):
---EEEEESS---SEE-SS-SSEEEEEEEEEEEEEEETTEEEEEEEEEEEEEEEEEHHHHHHHHHHHHHHHHHHHHHHHHHHHHH---